Protein AF-A0A4Y8LNW8-F1 (afdb_monomer_lite)

Structure (mmCIF, N/CA/C/O backbone):
data_AF-A0A4Y8LNW8-F1
#
_entry.id   AF-A0A4Y8LNW8-F1
#
loop_
_atom_site.group_PDB
_atom_site.id
_atom_site.type_symbol
_atom_site.label_atom_id
_atom_site.label_alt_id
_atom_site.label_comp_id
_atom_site.label_asym_id
_atom_site.label_entity_id
_atom_site.label_seq_id
_atom_site.pdbx_PDB_ins_code
_atom_site.Cartn_x
_atom_site.Cartn_y
_atom_site.Cartn_z
_atom_site.occupancy
_atom_site.B_iso_or_equiv
_atom_site.auth_seq_id
_atom_site.auth_comp_id
_atom_site.auth_asym_id
_atom_site.auth_atom_id
_atom_site.pdbx_PDB_model_num
ATOM 1 N N . MET A 1 1 ? -4.390 -6.097 0.210 1.00 92.62 1 MET A N 1
ATOM 2 C CA . MET A 1 1 ? -5.510 -5.450 -0.511 1.00 92.62 1 MET A CA 1
ATOM 3 C C . MET A 1 1 ? -5.367 -5.687 -1.998 1.00 92.62 1 MET A C 1
ATOM 5 O O . MET A 1 1 ? -4.238 -5.819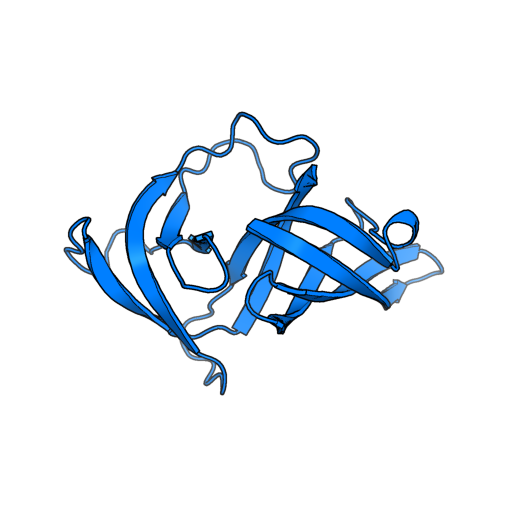 -2.448 1.00 92.62 1 MET A O 1
ATOM 9 N N . ARG A 1 2 ? -6.465 -5.710 -2.755 1.00 95.00 2 ARG A N 1
ATOM 10 C CA . ARG A 1 2 ? -6.406 -5.876 -4.209 1.00 95.00 2 ARG A CA 1
ATOM 11 C C . ARG A 1 2 ? -6.284 -4.522 -4.907 1.00 95.00 2 ARG A C 1
ATOM 13 O O . ARG A 1 2 ? -7.070 -3.613 -4.643 1.00 95.00 2 ARG A O 1
ATOM 20 N N . LEU A 1 3 ? -5.319 -4.402 -5.812 1.00 96.75 3 LEU A N 1
ATOM 21 C CA . LEU A 1 3 ? -5.030 -3.189 -6.573 1.00 96.75 3 LEU A CA 1
ATOM 22 C C . LEU A 1 3 ? -5.106 -3.461 -8.069 1.00 96.75 3 LEU A C 1
ATOM 24 O O . LEU A 1 3 ? -4.636 -4.493 -8.535 1.00 96.75 3 LEU A O 1
ATOM 28 N N . TYR A 1 4 ? -5.647 -2.511 -8.824 1.00 97.50 4 TYR A N 1
ATOM 29 C CA . TYR A 1 4 ? -5.493 -2.439 -10.272 1.00 97.50 4 TYR A CA 1
ATOM 30 C C . TYR A 1 4 ? -4.371 -1.459 -10.614 1.00 97.50 4 TYR A C 1
ATOM 32 O O . TYR A 1 4 ? -4.479 -0.275 -10.290 1.00 97.50 4 TYR A O 1
ATOM 40 N N . VAL A 1 5 ? -3.309 -1.927 -11.269 1.00 97.75 5 VAL A N 1
ATOM 41 C CA . VAL A 1 5 ? -2.174 -1.075 -11.649 1.00 97.75 5 VAL A CA 1
ATOM 42 C C . VAL A 1 5 ? -2.534 -0.294 -12.911 1.00 97.75 5 VAL A C 1
ATOM 44 O O . VAL A 1 5 ? -2.614 -0.854 -14.003 1.00 97.75 5 VAL A O 1
ATOM 47 N N . GLU A 1 6 ? -2.756 1.012 -12.773 1.00 97.94 6 GLU A N 1
ATOM 48 C CA . GLU A 1 6 ? -3.121 1.881 -13.896 1.00 97.94 6 GLU A CA 1
ATOM 49 C C . GLU A 1 6 ? -1.880 2.311 -14.686 1.00 97.94 6 GLU A C 1
ATOM 51 O O . GLU A 1 6 ? -1.892 2.305 -15.918 1.00 97.94 6 GLU A O 1
ATOM 56 N N . ARG A 1 7 ? -0.808 2.690 -13.982 1.00 97.56 7 ARG A N 1
ATOM 57 C CA . ARG A 1 7 ? 0.412 3.241 -14.585 1.00 97.56 7 ARG A CA 1
ATOM 58 C C . ARG A 1 7 ? 1.606 3.085 -13.649 1.00 97.56 7 ARG A C 1
ATOM 60 O O . ARG A 1 7 ? 1.452 3.186 -12.437 1.00 97.56 7 ARG A O 1
ATOM 67 N N . VAL A 1 8 ? 2.796 2.927 -14.220 1.00 96.44 8 VAL A N 1
ATOM 68 C CA . VAL A 1 8 ? 4.075 2.984 -13.500 1.00 96.44 8 VAL A CA 1
ATOM 69 C C . VAL A 1 8 ? 4.940 4.066 -14.141 1.00 96.44 8 VAL A C 1
ATOM 71 O O . VAL A 1 8 ? 5.055 4.118 -15.365 1.00 96.44 8 VAL A O 1
ATOM 74 N N . GLU A 1 9 ? 5.507 4.949 -13.325 1.00 95.56 9 GLU A N 1
ATOM 75 C CA . GLU A 1 9 ? 6.452 5.987 -13.741 1.00 95.56 9 GLU A CA 1
ATOM 76 C C . GLU A 1 9 ? 7.807 5.744 -13.084 1.00 95.56 9 GLU A C 1
ATOM 78 O O . GLU A 1 9 ? 7.876 5.329 -11.931 1.00 95.56 9 GLU A O 1
ATOM 83 N N . VAL A 1 10 ? 8.890 6.027 -13.804 1.00 93.31 10 VAL A N 1
ATOM 84 C CA . VAL A 1 10 ? 10.232 6.052 -13.212 1.00 93.31 10 VAL A CA 1
ATOM 85 C C . VAL A 1 10 ? 10.322 7.268 -12.293 1.00 93.31 10 VAL A C 1
ATOM 87 O O . VAL A 1 10 ? 10.043 8.381 -12.742 1.00 93.31 10 VAL A O 1
ATOM 90 N N . GLY A 1 11 ? 10.681 7.066 -11.025 1.00 88.88 11 GLY A N 1
ATOM 91 C CA . GLY A 1 11 ? 10.820 8.163 -10.071 1.00 88.88 11 GLY A CA 1
ATOM 92 C C . GLY A 1 11 ? 12.241 8.728 -10.048 1.00 88.88 11 GLY A C 1
ATOM 93 O O . GLY A 1 11 ? 12.418 9.906 -10.365 1.00 88.88 11 GLY A O 1
ATOM 94 N N . ALA A 1 12 ? 13.254 7.900 -9.775 1.00 89.88 12 ALA A N 1
ATOM 95 C CA . ALA A 1 12 ? 14.659 8.317 -9.748 1.00 89.88 12 ALA A CA 1
ATOM 96 C C . ALA A 1 12 ? 15.578 7.457 -10.631 1.00 89.88 12 ALA A C 1
ATOM 98 O O . ALA A 1 12 ? 15.547 6.224 -10.600 1.00 89.88 12 ALA A O 1
ATOM 99 N N . VAL A 1 13 ? 16.455 8.135 -11.384 1.00 88.81 13 VAL A N 1
ATOM 100 C CA . VAL A 1 13 ? 17.521 7.525 -12.191 1.00 88.81 13 VAL A CA 1
ATOM 101 C C . VAL A 1 13 ? 18.845 8.212 -11.889 1.00 88.81 13 VAL A C 1
ATOM 103 O O . VAL A 1 13 ? 18.938 9.436 -11.981 1.00 88.81 13 VAL A O 1
ATOM 106 N N . TYR A 1 14 ? 19.884 7.434 -11.599 1.00 86.38 14 TYR A N 1
ATOM 107 C CA . TYR A 1 14 ? 21.248 7.937 -11.456 1.00 86.38 14 TYR A CA 1
ATOM 108 C C . TYR A 1 14 ? 22.209 7.039 -12.234 1.00 86.38 14 TYR A C 1
ATOM 110 O O . TYR A 1 14 ? 22.138 5.818 -12.139 1.00 86.38 14 TYR A O 1
ATOM 118 N N . GLU A 1 15 ? 23.040 7.645 -13.086 1.00 91.06 15 GLU A N 1
ATOM 119 C CA . GLU A 1 15 ? 23.996 6.941 -13.965 1.00 91.06 15 GLU A CA 1
ATOM 120 C C . GLU A 1 15 ? 23.374 5.802 -14.806 1.00 91.06 15 GLU A C 1
ATOM 122 O O . GLU A 1 15 ? 24.014 4.804 -15.121 1.00 91.06 15 GLU A O 1
ATOM 127 N N . GLY A 1 16 ? 22.104 5.956 -15.199 1.00 86.38 16 GLY A N 1
ATOM 128 C CA . GLY A 1 16 ? 21.360 4.958 -15.979 1.00 86.38 16 GLY A CA 1
ATOM 129 C C . GLY A 1 16 ? 20.742 3.821 -15.155 1.00 86.38 16 GLY A C 1
ATOM 130 O O . GLY A 1 16 ? 20.079 2.959 -15.729 1.00 86.38 16 GLY A O 1
ATOM 131 N N . ILE A 1 17 ? 20.910 3.829 -13.831 1.00 86.44 17 ILE A N 1
ATOM 132 C CA . ILE A 1 17 ? 20.299 2.877 -12.897 1.00 86.44 17 ILE A CA 1
ATOM 133 C C . ILE A 1 17 ? 19.004 3.478 -12.349 1.00 86.44 17 ILE A C 1
ATOM 135 O O . ILE A 1 17 ? 18.996 4.622 -11.894 1.00 86.44 17 ILE A O 1
ATOM 139 N N . ILE A 1 18 ? 17.914 2.709 -12.389 1.00 87.62 18 ILE A N 1
ATOM 140 C CA . ILE A 1 18 ? 16.629 3.093 -11.793 1.00 87.62 18 ILE A CA 1
ATOM 141 C C . ILE A 1 18 ? 16.624 2.690 -10.314 1.00 87.62 18 ILE A C 1
ATOM 143 O O . ILE A 1 18 ? 16.883 1.530 -9.983 1.00 87.62 18 ILE A O 1
ATOM 147 N N . TYR A 1 19 ? 16.322 3.648 -9.439 1.00 86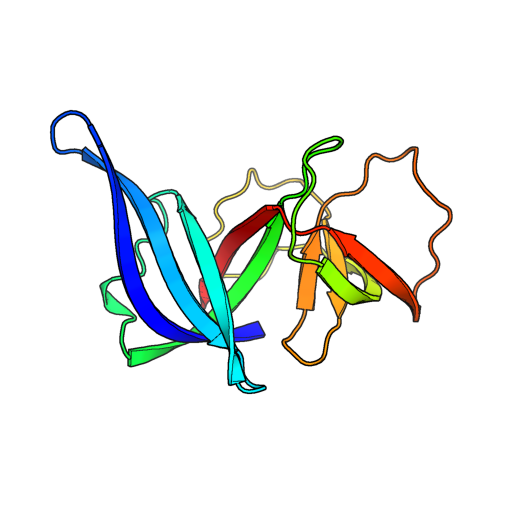.69 19 TYR A N 1
ATOM 148 C CA . TYR A 1 19 ? 16.291 3.456 -7.985 1.00 86.69 19 TYR A CA 1
ATOM 149 C C . TYR A 1 19 ? 14.877 3.287 -7.450 1.00 86.69 19 TYR A C 1
ATOM 151 O O . TYR A 1 19 ? 14.678 2.519 -6.520 1.00 86.69 19 TYR A O 1
ATOM 159 N N . ASP A 1 20 ? 13.892 3.934 -8.066 1.00 89.62 20 ASP A N 1
ATOM 160 C CA . ASP A 1 20 ? 12.508 3.820 -7.627 1.00 89.62 20 ASP A CA 1
ATOM 161 C C . ASP A 1 20 ? 11.502 4.084 -8.752 1.00 89.62 20 ASP A C 1
ATOM 163 O O . ASP A 1 20 ? 11.815 4.635 -9.819 1.00 89.62 20 ASP A O 1
ATOM 167 N N . PHE A 1 21 ? 10.274 3.655 -8.482 1.00 93.88 21 PHE A N 1
ATOM 168 C CA . PHE A 1 21 ? 9.108 3.835 -9.322 1.00 93.88 21 PHE A CA 1
ATOM 169 C C . PHE A 1 21 ? 7.951 4.447 -8.526 1.00 93.88 21 PHE A C 1
ATOM 171 O O . PHE A 1 21 ? 7.768 4.207 -7.331 1.00 93.88 21 PHE A O 1
ATOM 178 N N . TRP A 1 22 ? 7.108 5.195 -9.236 1.00 95.88 22 TRP A N 1
ATOM 179 C CA . TRP A 1 22 ? 5.800 5.628 -8.766 1.00 95.88 22 TRP A CA 1
ATOM 180 C C . TRP A 1 22 ? 4.709 4.815 -9.448 1.00 95.88 22 TRP A C 1
ATOM 182 O O . TRP A 1 22 ? 4.506 4.904 -10.662 1.00 95.88 22 TRP A O 1
ATOM 192 N N . VAL A 1 23 ? 3.970 4.052 -8.655 1.00 96.50 23 VAL A N 1
ATOM 193 C CA . VAL A 1 23 ? 2.875 3.206 -9.120 1.00 96.50 23 VAL A CA 1
ATOM 194 C C . VAL A 1 23 ? 1.553 3.912 -8.842 1.00 96.50 23 VAL A C 1
ATOM 196 O O . VAL A 1 23 ? 1.199 4.199 -7.702 1.00 96.50 23 VAL A O 1
ATOM 199 N N . TYR A 1 24 ? 0.808 4.199 -9.901 1.00 97.56 24 TYR A N 1
ATOM 200 C CA . TYR A 1 24 ? -0.547 4.730 -9.831 1.00 97.56 24 TYR A CA 1
ATOM 201 C C . TYR A 1 24 ? -1.504 3.550 -9.899 1.00 97.56 24 TYR A C 1
ATOM 203 O O . TYR A 1 24 ? -1.557 2.840 -10.909 1.00 97.56 24 TYR A O 1
ATOM 211 N N . ALA A 1 25 ? -2.234 3.329 -8.813 1.00 97.69 25 ALA A N 1
ATOM 212 C CA . ALA A 1 25 ? -3.129 2.197 -8.678 1.00 97.69 25 ALA A CA 1
ATOM 213 C C . ALA A 1 25 ? -4.530 2.643 -8.270 1.00 97.69 25 ALA A C 1
ATOM 215 O O . ALA A 1 25 ? -4.726 3.690 -7.649 1.00 97.69 25 ALA A O 1
ATOM 216 N N . ARG A 1 26 ? -5.506 1.801 -8.597 1.00 97.44 26 ARG A N 1
ATOM 217 C CA . ARG A 1 26 ? -6.884 1.932 -8.140 1.00 97.44 26 ARG A CA 1
ATOM 218 C C . ARG A 1 26 ? -7.217 0.779 -7.199 1.00 97.44 26 ARG A C 1
ATOM 220 O O . ARG A 1 26 ? -7.052 -0.382 -7.574 1.00 97.44 26 ARG A O 1
ATOM 227 N N . THR A 1 27 ? -7.668 1.101 -5.995 1.00 95.12 27 THR A N 1
ATOM 228 C CA . THR A 1 27 ? -8.162 0.139 -5.000 1.00 95.12 27 THR A CA 1
ATOM 229 C C . THR A 1 27 ? -9.513 -0.435 -5.431 1.00 95.12 27 THR A C 1
ATOM 231 O O . THR A 1 27 ? -10.141 0.040 -6.383 1.00 95.12 27 THR A O 1
ATOM 234 N N . GLU A 1 28 ? -9.972 -1.483 -4.749 1.00 90.06 28 GLU A N 1
ATOM 235 C CA . GLU A 1 28 ? -11.217 -2.182 -5.093 1.00 90.06 28 GLU A CA 1
ATOM 236 C C . GLU A 1 28 ? -12.467 -1.290 -4.987 1.00 90.06 28 GLU A C 1
ATOM 238 O O . GLU A 1 28 ? -13.361 -1.381 -5.827 1.00 90.06 28 GLU A O 1
ATOM 243 N N . ASP A 1 29 ? -12.489 -0.361 -4.029 1.00 91.81 29 ASP A N 1
ATOM 244 C CA . ASP A 1 29 ? -13.543 0.651 -3.865 1.00 91.81 29 ASP A CA 1
ATOM 245 C C . ASP A 1 29 ? -13.434 1.829 -4.857 1.00 91.81 29 ASP A C 1
ATOM 247 O O . ASP A 1 29 ? -14.255 2.745 -4.839 1.00 91.81 29 ASP A O 1
ATOM 251 N N . GLY A 1 30 ? -12.439 1.814 -5.749 1.00 92.94 30 GLY A N 1
ATOM 252 C CA . GLY A 1 30 ? -12.258 2.816 -6.795 1.00 92.94 30 GLY A CA 1
ATOM 253 C C . GLY A 1 30 ? -11.409 4.027 -6.400 1.00 92.94 30 GLY A C 1
ATOM 254 O O . GLY A 1 30 ? -11.183 4.885 -7.262 1.00 92.94 30 GLY A O 1
ATOM 255 N N . LYS A 1 31 ? -10.901 4.108 -5.158 1.00 92.88 31 LYS A N 1
ATOM 256 C CA . LYS A 1 31 ? -9.948 5.156 -4.755 1.00 92.88 31 LYS A CA 1
ATOM 257 C C . LYS A 1 31 ? -8.663 5.019 -5.580 1.00 92.88 31 LYS A C 1
ATOM 259 O O . LYS A 1 31 ? -8.147 3.927 -5.803 1.00 92.88 31 LYS A O 1
ATOM 264 N N . ARG A 1 32 ? -8.137 6.146 -6.062 1.00 94.88 32 ARG A N 1
ATOM 265 C CA . ARG A 1 32 ? -6.813 6.195 -6.693 1.00 94.88 32 ARG A CA 1
ATOM 266 C C . ARG A 1 32 ? -5.763 6.500 -5.640 1.00 94.88 32 ARG A C 1
ATOM 268 O O . ARG A 1 32 ? -5.942 7.435 -4.864 1.00 94.88 32 ARG A O 1
ATOM 275 N N . ILE A 1 33 ? -4.682 5.733 -5.646 1.00 94.31 33 ILE A N 1
ATOM 276 C CA . ILE A 1 33 ? -3.551 5.885 -4.732 1.00 94.31 33 ILE A CA 1
ATOM 277 C C . ILE A 1 33 ? -2.240 5.922 -5.519 1.00 94.31 33 ILE A C 1
ATOM 279 O O . ILE A 1 33 ? -2.111 5.297 -6.577 1.00 94.31 33 ILE A O 1
ATOM 283 N N . LYS A 1 34 ? -1.271 6.678 -5.000 1.00 95.19 34 LYS A N 1
ATOM 284 C CA . LYS A 1 34 ? 0.093 6.744 -5.529 1.00 95.19 34 LYS A CA 1
ATOM 285 C C . LYS A 1 34 ? 1.021 6.015 -4.562 1.00 95.19 34 LYS A C 1
ATOM 287 O O . LYS A 1 34 ? 1.096 6.383 -3.395 1.00 95.19 34 LYS A O 1
ATOM 292 N N . ILE A 1 35 ? 1.701 4.991 -5.058 1.00 94.88 35 ILE A N 1
ATOM 293 C CA . ILE A 1 35 ? 2.512 4.064 -4.270 1.00 94.88 35 ILE A CA 1
ATOM 294 C C . ILE A 1 35 ? 3.974 4.212 -4.683 1.00 94.88 35 ILE A C 1
ATOM 296 O O . ILE A 1 35 ? 4.283 4.314 -5.872 1.00 94.88 35 ILE A O 1
ATOM 300 N N . PHE A 1 36 ? 4.861 4.232 -3.700 1.00 92.44 36 PHE A N 1
ATOM 301 C CA . PHE A 1 36 ? 6.302 4.190 -3.874 1.00 92.44 36 PHE A CA 1
ATOM 302 C C . PHE A 1 36 ? 6.791 2.744 -3.946 1.00 92.44 36 PHE A C 1
ATOM 304 O O . PHE A 1 36 ? 6.471 1.930 -3.081 1.00 92.44 36 PHE A O 1
ATOM 311 N N . ASP A 1 37 ? 7.563 2.438 -4.981 1.00 86.81 37 ASP A N 1
ATOM 312 C CA . ASP A 1 37 ? 8.177 1.136 -5.237 1.00 86.81 37 ASP A CA 1
ATOM 313 C C . ASP A 1 37 ? 9.692 1.355 -5.361 1.00 86.81 37 ASP A C 1
ATOM 315 O O . ASP A 1 37 ? 10.186 1.755 -6.417 1.00 86.81 37 ASP A O 1
ATOM 319 N N . ASP A 1 38 ? 10.421 1.156 -4.258 1.00 80.12 38 ASP A N 1
ATOM 320 C CA . ASP A 1 38 ? 11.885 1.027 -4.286 1.00 80.12 38 ASP A CA 1
ATOM 321 C C . ASP A 1 38 ? 12.225 -0.133 -5.228 1.00 80.12 38 ASP A C 1
ATOM 323 O O . ASP A 1 38 ? 11.595 -1.180 -5.104 1.00 80.12 38 ASP A O 1
ATOM 327 N N . ASN A 1 39 ? 13.168 0.048 -6.164 1.00 77.44 39 ASN A N 1
ATOM 328 C CA . ASN A 1 39 ? 13.345 -0.702 -7.432 1.00 77.44 39 ASN A CA 1
ATOM 329 C C . ASN A 1 39 ? 13.246 -2.246 -7.416 1.00 77.44 39 ASN A C 1
ATOM 331 O O . ASN A 1 39 ? 13.238 -2.875 -8.478 1.00 77.44 39 ASN A O 1
ATOM 335 N N . LYS A 1 40 ? 13.193 -2.854 -6.236 1.00 77.50 40 LYS A N 1
ATOM 336 C CA . LYS A 1 40 ? 13.045 -4.271 -5.931 1.00 77.50 40 LYS A CA 1
ATOM 337 C C . LYS A 1 40 ? 11.842 -4.924 -6.612 1.00 77.50 40 LYS A C 1
ATOM 339 O O . LYS A 1 40 ? 11.982 -6.076 -7.023 1.00 77.50 40 LYS A O 1
ATOM 344 N N . PHE A 1 41 ? 10.684 -4.260 -6.723 1.00 85.69 41 PHE A N 1
ATOM 345 C CA . PHE A 1 41 ? 9.504 -4.901 -7.324 1.00 85.69 41 PHE A CA 1
ATOM 346 C C . PHE A 1 41 ? 9.372 -4.620 -8.811 1.00 85.69 41 PHE A C 1
ATOM 348 O O . PHE A 1 41 ? 9.159 -5.566 -9.571 1.00 85.69 41 PHE A O 1
ATOM 355 N N . ASN A 1 42 ? 9.509 -3.351 -9.212 1.00 87.62 42 ASN A N 1
ATOM 356 C CA . ASN A 1 42 ? 9.350 -2.894 -10.591 1.00 87.62 42 ASN A CA 1
ATOM 357 C C . ASN A 1 42 ? 8.065 -3.444 -11.233 1.00 87.62 42 ASN A C 1
ATOM 359 O O . ASN A 1 42 ? 8.079 -4.352 -12.072 1.00 87.62 42 ASN A O 1
ATOM 363 N N . LEU A 1 43 ? 6.929 -2.850 -10.873 1.00 91.38 43 LEU A N 1
ATOM 364 C CA . LEU A 1 43 ? 5.614 -3.300 -11.343 1.00 91.38 43 LEU A CA 1
ATOM 365 C C . LEU A 1 43 ? 5.291 -2.967 -12.817 1.00 91.38 43 LEU A C 1
ATOM 367 O O . LEU A 1 43 ? 4.133 -3.053 -13.232 1.00 91.38 43 LEU A O 1
ATOM 371 N N . THR A 1 44 ? 6.277 -2.609 -13.647 1.00 91.94 44 THR A N 1
ATOM 372 C CA . THR A 1 44 ? 6.057 -2.214 -15.053 1.00 91.94 44 THR A CA 1
ATOM 373 C C . THR A 1 44 ? 5.351 -3.304 -15.871 1.00 91.94 44 THR A C 1
ATOM 375 O O . THR A 1 44 ? 4.507 -3.007 -16.715 1.00 91.94 44 THR A O 1
ATOM 378 N N . ASN A 1 45 ? 5.630 -4.583 -15.601 1.00 92.75 45 ASN A N 1
ATOM 379 C CA . ASN A 1 45 ? 4.976 -5.712 -16.276 1.00 92.75 45 ASN A CA 1
ATOM 380 C C . ASN A 1 45 ? 3.575 -6.051 -15.725 1.00 92.75 45 ASN A C 1
ATOM 382 O O . ASN A 1 45 ? 2.941 -6.982 -16.220 1.00 92.75 45 ASN A O 1
ATOM 386 N N . LYS A 1 46 ? 3.096 -5.325 -14.708 1.00 94.31 46 LYS A N 1
ATOM 387 C CA . LYS A 1 46 ? 1.770 -5.499 -14.096 1.00 94.31 46 LYS A CA 1
ATOM 388 C C . LYS A 1 46 ? 0.767 -4.425 -14.516 1.00 94.31 46 LYS A C 1
ATOM 390 O O . LYS A 1 46 ? -0.369 -4.464 -14.054 1.00 94.31 46 LYS A O 1
ATOM 395 N N . ILE A 1 47 ? 1.141 -3.483 -15.387 1.00 96.62 47 ILE A N 1
ATOM 396 C CA . ILE A 1 47 ? 0.218 -2.456 -15.898 1.00 96.62 47 ILE A CA 1
ATOM 397 C C . ILE A 1 47 ? -1.031 -3.119 -16.500 1.00 96.62 47 ILE A C 1
ATOM 399 O O . ILE A 1 47 ? -0.947 -4.143 -17.179 1.00 96.62 47 ILE A O 1
ATOM 403 N N . ALA A 1 48 ? -2.195 -2.526 -16.229 1.00 96.75 48 ALA A N 1
ATOM 404 C CA . ALA A 1 48 ? -3.516 -3.029 -16.598 1.00 96.75 48 ALA A CA 1
ATOM 405 C C . ALA A 1 48 ? -3.863 -4.414 -16.018 1.00 96.75 48 ALA A C 1
ATOM 407 O O . ALA A 1 48 ? -4.712 -5.125 -16.556 1.00 96.75 48 ALA A O 1
ATOM 408 N N . SER A 1 49 ? -3.228 -4.792 -14.907 1.00 96.25 49 SER A N 1
ATOM 409 C CA . SER A 1 49 ? -3.495 -6.043 -14.197 1.00 96.25 49 SER A CA 1
ATOM 410 C C . SER A 1 49 ? -3.894 -5.788 -12.748 1.00 96.25 49 SER A C 1
ATOM 412 O O . SER A 1 49 ? -3.587 -4.745 -12.166 1.00 96.25 49 SER A O 1
ATOM 414 N N . TYR A 1 50 ? -4.587 -6.770 -12.172 1.00 95.62 50 TYR A N 1
ATOM 415 C CA . TYR A 1 50 ? -4.827 -6.815 -10.737 1.00 95.62 50 TYR A CA 1
ATOM 416 C C . TYR A 1 50 ? -3.704 -7.572 -10.035 1.00 95.62 50 TYR A C 1
ATOM 418 O O . TYR A 1 50 ? -3.235 -8.584 -10.555 1.00 95.62 50 TYR A O 1
ATOM 426 N N . LEU A 1 51 ? -3.338 -7.105 -8.848 1.00 94.12 51 LEU A N 1
ATOM 427 C CA . LEU A 1 51 ? -2.447 -7.792 -7.919 1.00 94.12 51 LEU A CA 1
ATOM 428 C C . LEU A 1 51 ? -2.983 -7.648 -6.499 1.00 94.12 51 LEU A C 1
ATOM 430 O O . 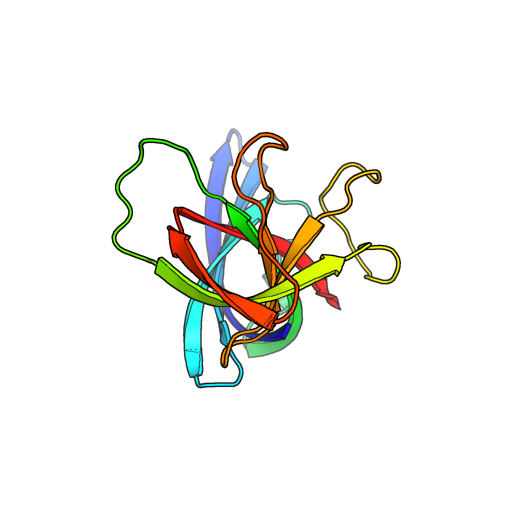LEU A 1 51 ? -3.724 -6.702 -6.204 1.00 94.12 51 LEU A O 1
ATOM 434 N N . ASP A 1 52 ? -2.600 -8.569 -5.629 1.00 92.38 52 ASP A N 1
ATOM 435 C CA . ASP A 1 52 ? -2.753 -8.349 -4.199 1.00 92.38 52 ASP A CA 1
ATOM 436 C C . ASP A 1 52 ? -1.484 -7.661 -3.711 1.00 92.38 52 ASP A C 1
ATOM 438 O O . ASP A 1 52 ? -0.389 -8.128 -3.991 1.00 92.38 52 ASP A O 1
ATOM 442 N N . ALA A 1 53 ? -1.615 -6.542 -3.005 1.00 91.62 53 ALA A N 1
ATOM 443 C CA . ALA A 1 53 ? -0.506 -5.791 -2.428 1.00 91.62 53 ALA A CA 1
ATOM 444 C C . ALA A 1 53 ? -0.662 -5.615 -0.925 1.00 91.62 53 ALA A C 1
ATOM 446 O O . ALA A 1 53 ? -1.774 -5.520 -0.386 1.00 91.62 53 ALA A O 1
ATOM 447 N N . LEU A 1 54 ? 0.481 -5.478 -0.274 1.00 90.38 54 LEU A N 1
ATOM 448 C CA . LEU A 1 54 ? 0.606 -4.996 1.082 1.00 90.38 54 LEU A CA 1
ATOM 449 C C . LEU A 1 54 ? 1.289 -3.633 1.039 1.00 90.38 54 LEU A C 1
ATOM 451 O O . LEU A 1 54 ? 2.373 -3.497 0.472 1.00 90.38 54 LEU A O 1
ATOM 455 N N . LEU A 1 55 ? 0.621 -2.631 1.602 1.00 92.81 55 LEU A N 1
ATOM 456 C CA . LEU A 1 55 ? 1.083 -1.249 1.592 1.00 92.81 55 LEU A CA 1
ATOM 457 C C . LEU A 1 55 ? 1.365 -0.794 3.016 1.00 92.81 55 LEU A C 1
ATOM 459 O O . LEU A 1 55 ? 0.556 -1.052 3.909 1.00 92.81 55 LEU A O 1
ATOM 463 N N . PHE A 1 56 ? 2.479 -0.099 3.194 1.00 91.25 56 PHE A N 1
ATOM 464 C CA . PHE A 1 56 ? 2.838 0.588 4.423 1.00 91.25 56 PHE A CA 1
ATOM 465 C C . PHE A 1 56 ? 2.522 2.074 4.286 1.00 91.25 56 PHE A C 1
ATOM 467 O O . PHE A 1 56 ? 2.830 2.687 3.266 1.00 91.25 56 PHE A O 1
ATOM 474 N N . ILE A 1 57 ? 1.881 2.648 5.294 1.00 91.12 57 ILE A N 1
ATOM 475 C CA . ILE A 1 57 ? 1.703 4.086 5.431 1.00 91.12 57 ILE A CA 1
ATOM 476 C C . ILE A 1 57 ? 2.986 4.607 6.052 1.00 91.12 57 ILE A C 1
ATOM 478 O O . ILE A 1 57 ? 3.258 4.357 7.222 1.00 91.12 57 ILE A O 1
ATOM 482 N N . PHE A 1 58 ? 3.770 5.309 5.245 1.00 85.19 58 PHE A N 1
ATOM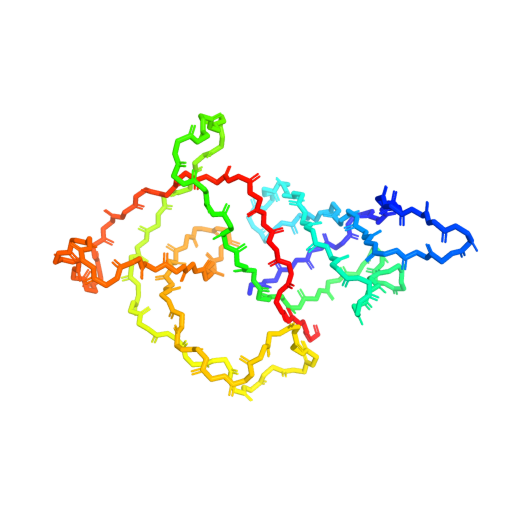 483 C CA . PHE A 1 58 ? 4.878 6.091 5.746 1.00 85.19 58 PHE A CA 1
ATOM 484 C C . PHE A 1 58 ? 4.320 7.411 6.263 1.00 85.19 58 PHE A C 1
ATOM 486 O O . PHE A 1 58 ? 3.768 8.212 5.494 1.00 85.19 58 PHE A O 1
ATOM 493 N N . ASP A 1 59 ? 4.446 7.613 7.566 1.00 78.00 59 ASP A N 1
ATOM 494 C CA . ASP A 1 59 ? 4.251 8.888 8.222 1.00 78.00 59 ASP A CA 1
ATOM 495 C C . ASP A 1 59 ? 5.610 9.447 8.660 1.00 78.00 59 ASP A C 1
ATOM 497 O O . ASP A 1 59 ? 6.598 8.741 8.862 1.00 78.00 59 ASP A O 1
ATOM 501 N N . THR A 1 60 ? 5.695 10.768 8.734 1.00 66.88 60 THR A N 1
ATOM 502 C CA . THR A 1 60 ? 6.847 11.438 9.332 1.00 66.88 60 THR A CA 1
ATOM 503 C C . THR A 1 60 ? 6.312 12.459 10.309 1.00 66.88 60 THR A C 1
ATOM 505 O O . THR A 1 60 ? 5.614 13.388 9.872 1.00 66.88 60 THR A O 1
ATOM 508 N N . PRO A 1 61 ? 6.649 12.343 11.602 1.00 60.00 61 PRO A N 1
ATOM 509 C CA . PRO A 1 61 ? 6.287 13.354 12.575 1.00 60.00 61 PRO A CA 1
ATOM 510 C C . PRO A 1 61 ? 6.753 14.727 12.077 1.00 60.00 61 PRO A C 1
ATOM 512 O O . PRO A 1 61 ? 7.915 14.898 11.701 1.00 60.00 61 PRO A O 1
ATOM 515 N N . ASN A 1 62 ? 5.856 15.717 12.105 1.00 58.47 62 ASN A N 1
ATOM 516 C CA . ASN A 1 62 ? 6.100 17.123 11.739 1.00 58.47 62 ASN A CA 1
ATOM 517 C C . ASN A 1 62 ? 6.074 17.493 10.243 1.00 58.47 62 ASN A C 1
ATOM 519 O O . ASN A 1 62 ? 6.393 18.639 9.912 1.00 58.47 62 ASN A O 1
ATOM 523 N N . ILE A 1 63 ? 5.653 16.602 9.340 1.00 64.44 63 ILE A N 1
ATOM 524 C CA . ILE A 1 63 ? 5.286 17.003 7.971 1.00 64.44 63 ILE A CA 1
ATOM 525 C C . ILE A 1 63 ? 3.765 17.106 7.888 1.00 64.44 63 ILE A C 1
ATOM 527 O O . ILE A 1 63 ? 3.061 16.119 8.057 1.00 64.44 63 ILE A O 1
ATOM 531 N N . HIS A 1 64 ? 3.252 18.310 7.622 1.00 60.38 64 HIS A N 1
ATOM 532 C CA . HIS A 1 64 ? 1.834 18.492 7.325 1.00 60.38 64 HIS A CA 1
ATOM 533 C C . HIS A 1 64 ? 1.526 17.873 5.963 1.00 60.38 64 HIS A C 1
ATOM 535 O O . HIS A 1 64 ? 1.978 18.378 4.933 1.00 60.38 64 HIS A O 1
ATOM 541 N N . THR A 1 65 ? 0.766 16.786 5.964 1.00 71.19 65 THR A N 1
ATOM 542 C CA . THR A 1 65 ? 0.262 16.153 4.748 1.00 71.19 65 THR A CA 1
ATOM 543 C C . THR A 1 65 ? -1.202 16.537 4.547 1.00 71.19 65 THR A C 1
ATOM 545 O O . THR A 1 65 ? -1.936 16.796 5.500 1.00 71.19 65 THR A O 1
ATOM 548 N N . GLU A 1 66 ? -1.638 16.634 3.291 1.00 73.81 66 GLU A N 1
ATOM 549 C CA . GLU A 1 66 ? -3.053 16.881 2.963 1.00 73.81 66 GLU A CA 1
ATOM 550 C C . GLU A 1 66 ? -3.872 15.581 2.915 1.00 73.81 66 GLU A C 1
ATOM 552 O O . GLU A 1 66 ? -5.100 15.620 2.831 1.00 73.81 66 GLU A O 1
ATOM 557 N N . GLU A 1 67 ? -3.206 14.423 2.955 1.00 86.56 67 GLU A N 1
ATOM 558 C CA . GLU A 1 67 ? -3.853 13.118 2.925 1.00 86.56 67 GLU A CA 1
ATOM 559 C C . GLU A 1 67 ? -3.867 12.499 4.321 1.00 86.56 67 GLU A C 1
ATOM 561 O O . GLU A 1 67 ? -2.842 12.401 4.992 1.00 86.56 67 GLU A O 1
ATOM 566 N N . SER A 1 68 ? -5.047 12.041 4.727 1.00 89.81 68 SER A N 1
ATOM 567 C CA . SER A 1 68 ? -5.240 11.206 5.904 1.00 89.81 68 SER A CA 1
ATOM 568 C C . SER A 1 68 ? -6.082 9.994 5.537 1.00 89.81 68 SER A C 1
ATOM 570 O O . SER A 1 68 ? -6.818 9.979 4.540 1.00 89.81 68 SER A O 1
ATOM 572 N N . ILE A 1 69 ? -5.965 8.953 6.349 1.00 91.25 69 ILE A N 1
ATOM 573 C CA . ILE A 1 69 ? -6.728 7.728 6.201 1.00 91.25 69 ILE A CA 1
ATOM 574 C C . ILE A 1 69 ? -7.313 7.317 7.545 1.00 91.25 69 ILE A C 1
ATOM 576 O O . ILE A 1 69 ? -6.621 7.246 8.557 1.00 91.25 69 ILE A O 1
ATOM 580 N N . THR A 1 70 ? -8.616 7.052 7.551 1.00 93.94 70 THR A N 1
ATOM 581 C CA . THR A 1 70 ? -9.343 6.596 8.735 1.00 93.94 70 THR A CA 1
ATOM 582 C C . THR A 1 70 ? -9.687 5.126 8.581 1.00 93.94 70 THR A C 1
ATOM 584 O O . THR A 1 70 ? -10.225 4.706 7.552 1.00 93.94 70 THR A O 1
ATOM 587 N N . GLY A 1 71 ? -9.398 4.344 9.615 1.00 95.12 71 GLY A N 1
ATOM 588 C CA . GLY A 1 71 ? -9.652 2.912 9.627 1.00 95.12 71 GLY A CA 1
ATOM 589 C C . GLY A 1 71 ? -9.837 2.362 11.029 1.00 95.12 71 GLY A C 1
ATOM 590 O O . GLY A 1 71 ? -9.626 3.044 12.029 1.00 95.12 71 GLY A O 1
ATOM 591 N N . VAL A 1 72 ? -10.240 1.099 11.088 1.00 97.25 72 VAL A N 1
ATOM 592 C CA . VAL A 1 72 ? -10.351 0.341 12.333 1.00 97.25 72 VAL A CA 1
ATOM 593 C C . VAL A 1 72 ? -9.016 -0.334 12.602 1.00 97.25 72 VAL A C 1
ATOM 595 O O . VAL A 1 72 ? -8.533 -1.086 11.756 1.00 97.25 72 VAL A O 1
ATOM 598 N N . TYR A 1 73 ? -8.424 -0.089 13.766 1.00 95.12 73 TYR A N 1
ATOM 599 C CA . TYR A 1 73 ? -7.196 -0.751 14.182 1.00 95.12 73 TYR A CA 1
ATOM 600 C C . TYR A 1 73 ? -7.437 -2.250 14.392 1.00 95.12 73 TYR A C 1
ATOM 602 O O . TYR A 1 73 ? -8.325 -2.647 15.151 1.00 95.12 73 TYR A O 1
ATOM 610 N N . VAL A 1 74 ? -6.652 -3.091 13.713 1.00 94.06 74 VAL A N 1
ATOM 611 C CA . VAL A 1 74 ? -6.815 -4.557 13.743 1.00 94.06 74 VAL A CA 1
ATOM 612 C C . VAL A 1 74 ? -5.717 -5.285 14.521 1.00 94.06 74 VAL A C 1
ATOM 614 O O . VAL A 1 74 ? -5.767 -6.508 14.629 1.00 94.06 74 VAL A O 1
ATOM 617 N N . GLY A 1 75 ? -4.765 -4.555 15.109 1.00 91.00 75 GLY A N 1
ATOM 618 C CA . GLY A 1 75 ? -3.656 -5.130 15.870 1.00 91.00 75 GLY A CA 1
ATOM 619 C C . GLY A 1 75 ? -2.364 -5.269 15.065 1.00 91.00 75 GLY A C 1
ATOM 620 O O . GLY A 1 75 ? -2.205 -4.679 13.996 1.00 91.00 75 GLY A O 1
ATOM 621 N N . GLU A 1 76 ? -1.437 -6.056 15.611 1.00 88.88 76 GLU A N 1
ATOM 622 C CA . GLU A 1 76 ? -0.173 -6.402 14.961 1.00 88.88 76 GLU A CA 1
ATOM 623 C C . GLU A 1 76 ? -0.378 -7.498 13.902 1.00 88.88 76 GLU A C 1
ATOM 625 O O . GLU A 1 76 ? -0.993 -8.534 14.169 1.00 88.88 76 GLU A O 1
ATOM 630 N N . ILE A 1 77 ? 0.200 -7.311 12.718 1.00 82.81 77 ILE A N 1
ATOM 631 C CA . ILE A 1 77 ? 0.242 -8.287 11.631 1.00 82.81 77 ILE A CA 1
ATOM 632 C C . ILE A 1 77 ? 1.691 -8.706 11.392 1.00 82.81 77 ILE A C 1
ATOM 634 O O . ILE A 1 77 ? 2.606 -7.887 11.288 1.00 82.81 77 ILE A O 1
ATOM 638 N N . CYS A 1 78 ? 1.894 -10.018 11.274 1.00 76.50 78 CYS A N 1
ATOM 639 C CA . CYS A 1 78 ? 3.172 -10.587 10.882 1.00 76.50 78 CYS A CA 1
ATOM 640 C C . CYS A 1 78 ? 3.180 -10.857 9.374 1.00 76.50 78 CYS A C 1
ATOM 642 O O . CYS A 1 78 ? 2.369 -11.630 8.866 1.00 76.50 78 CYS A O 1
ATOM 644 N N . VAL A 1 79 ? 4.113 -10.235 8.656 1.00 74.38 79 VAL A N 1
ATOM 645 C CA . VAL A 1 79 ? 4.226 -10.347 7.197 1.00 74.38 79 VAL A CA 1
ATOM 646 C C . VAL A 1 79 ? 5.138 -11.528 6.851 1.00 74.38 79 VAL A C 1
ATOM 648 O O . VAL A 1 79 ? 6.315 -11.344 6.561 1.00 74.38 79 VAL A O 1
ATOM 651 N N . ARG A 1 80 ? 4.632 -12.764 6.967 1.00 64.56 80 ARG A N 1
ATOM 652 C CA . ARG A 1 80 ? 5.427 -13.987 6.694 1.00 64.56 80 ARG A CA 1
ATOM 653 C C . ARG A 1 80 ? 5.058 -14.728 5.409 1.00 64.56 80 ARG A C 1
ATOM 655 O O . ARG A 1 80 ? 5.914 -15.416 4.869 1.00 64.56 80 ARG A O 1
ATOM 662 N N . ASP A 1 81 ? 3.840 -14.546 4.899 1.00 65.94 81 ASP A N 1
ATOM 663 C CA . ASP A 1 81 ? 3.283 -15.403 3.836 1.00 65.94 81 ASP A CA 1
ATOM 664 C C . ASP A 1 81 ? 3.147 -14.716 2.462 1.00 65.94 81 ASP A C 1
ATOM 666 O O . ASP A 1 81 ? 2.428 -15.201 1.591 1.00 65.94 81 ASP A O 1
ATOM 670 N N . TRP A 1 82 ? 3.805 -13.575 2.248 1.00 68.81 82 TRP A N 1
ATOM 671 C CA . TRP A 1 82 ? 3.730 -12.841 0.980 1.00 68.81 82 TRP A CA 1
ATOM 672 C C . TRP A 1 82 ? 4.913 -13.168 0.065 1.00 68.81 82 TRP A C 1
ATOM 674 O O . TRP A 1 82 ? 6.056 -13.229 0.524 1.00 68.81 82 TRP A O 1
ATOM 684 N N . ALA A 1 83 ? 4.658 -13.351 -1.235 1.00 58.38 83 ALA A N 1
ATOM 685 C CA . ALA A 1 83 ? 5.732 -13.380 -2.218 1.00 58.38 83 ALA A CA 1
ATOM 686 C C . ALA A 1 83 ? 6.321 -11.966 -2.352 1.00 58.38 83 ALA A C 1
ATOM 688 O O . ALA A 1 83 ? 5.590 -10.985 -2.293 1.00 58.38 83 ALA A O 1
ATOM 689 N N . HIS A 1 84 ? 7.645 -11.869 -2.514 1.00 63.62 84 HIS A N 1
ATOM 690 C CA . HIS A 1 84 ? 8.383 -10.612 -2.703 1.00 63.62 84 HIS A CA 1
ATOM 691 C C . HIS A 1 84 ? 8.172 -9.587 -1.565 1.00 63.62 84 HIS A C 1
ATOM 693 O O . HIS A 1 84 ? 7.199 -8.849 -1.568 1.00 63.62 84 HIS A O 1
ATOM 699 N N . ILE A 1 85 ? 9.110 -9.480 -0.616 1.00 67.25 85 ILE A N 1
ATOM 700 C CA . ILE A 1 85 ? 9.022 -8.553 0.532 1.00 67.25 85 ILE A CA 1
ATOM 701 C C . ILE A 1 85 ? 10.220 -7.589 0.512 1.00 67.25 85 ILE A C 1
ATOM 703 O O . ILE A 1 85 ? 11.354 -8.035 0.332 1.00 67.25 85 ILE A O 1
ATOM 707 N N . SER A 1 86 ? 9.992 -6.280 0.687 1.00 67.19 86 SER A N 1
ATOM 708 C CA . SER A 1 86 ? 11.047 -5.244 0.623 1.00 67.19 86 SER A CA 1
ATOM 709 C C . SER A 1 86 ? 11.684 -4.876 1.968 1.00 67.19 86 SER A C 1
ATOM 711 O O . SER A 1 86 ? 12.603 -4.053 1.975 1.00 67.19 86 SER A O 1
ATOM 713 N N . ILE A 1 87 ? 11.275 -5.500 3.076 1.00 58.50 87 ILE A N 1
ATOM 714 C CA . ILE A 1 87 ? 11.670 -5.105 4.436 1.00 58.50 87 ILE A CA 1
ATOM 715 C C . ILE A 1 87 ? 12.553 -6.167 5.105 1.00 58.50 87 ILE A C 1
ATOM 717 O O . ILE A 1 87 ? 12.326 -7.366 4.931 1.00 58.50 87 ILE A O 1
ATOM 721 N N . ASP A 1 88 ? 13.545 -5.722 5.885 1.00 55.62 88 ASP A N 1
ATOM 722 C CA . ASP A 1 88 ? 14.322 -6.578 6.782 1.00 55.62 88 ASP A CA 1
ATOM 723 C C . ASP A 1 88 ? 13.378 -7.377 7.694 1.00 55.62 88 ASP A C 1
ATOM 725 O O . ASP A 1 88 ? 12.520 -6.848 8.404 1.00 55.62 88 ASP A O 1
ATOM 729 N N . ILE A 1 89 ? 13.512 -8.696 7.602 1.00 46.16 89 ILE A N 1
ATOM 730 C CA . ILE A 1 89 ? 12.545 -9.703 8.040 1.00 46.16 89 ILE A CA 1
ATOM 731 C C . ILE A 1 89 ? 12.573 -9.832 9.572 1.00 46.16 89 ILE A C 1
ATOM 733 O O . ILE A 1 89 ? 13.046 -10.846 10.072 1.00 46.16 89 ILE A O 1
ATOM 737 N N . GLN A 1 90 ? 12.104 -8.834 10.335 1.00 52.47 90 GLN A N 1
ATOM 738 C CA . GLN A 1 90 ? 11.829 -8.980 11.782 1.00 52.47 90 GLN A CA 1
ATOM 739 C C . GLN A 1 90 ? 10.643 -8.164 12.331 1.00 52.47 90 GLN A C 1
ATOM 741 O O . GLN A 1 90 ? 10.198 -8.462 13.440 1.00 52.47 90 GLN A O 1
ATOM 746 N N . ASN A 1 91 ? 10.066 -7.214 11.591 1.00 62.56 91 ASN A N 1
ATOM 747 C CA . ASN A 1 91 ? 9.115 -6.282 12.200 1.00 62.56 91 ASN A CA 1
ATOM 748 C C . ASN A 1 91 ? 7.667 -6.794 12.160 1.00 62.56 91 ASN A C 1
ATOM 750 O O . ASN A 1 91 ? 7.124 -7.185 11.123 1.00 62.56 91 ASN A O 1
ATOM 754 N N . LYS A 1 92 ? 7.045 -6.818 13.339 1.00 74.31 92 LYS A N 1
ATOM 755 C CA . LYS A 1 92 ? 5.591 -6.809 13.478 1.00 74.31 92 LYS A CA 1
ATOM 756 C C . LYS A 1 92 ? 5.129 -5.411 13.089 1.00 74.31 92 LYS A C 1
ATOM 758 O O . LYS A 1 92 ? 5.703 -4.444 13.572 1.00 74.31 92 LYS A O 1
ATOM 763 N N . TYR A 1 93 ? 4.118 -5.320 12.238 1.00 85.31 93 TYR A N 1
ATOM 764 C CA . TYR A 1 93 ? 3.533 -4.037 11.862 1.00 85.31 93 TYR A CA 1
ATOM 765 C C . TYR A 1 93 ? 2.166 -3.888 12.482 1.00 85.31 93 TYR A C 1
ATOM 767 O O . TYR A 1 93 ? 1.431 -4.866 12.599 1.00 85.31 93 TYR A O 1
ATOM 775 N N . HIS A 1 94 ? 1.795 -2.664 12.807 1.00 89.44 94 HIS A N 1
ATOM 776 C CA . HIS A 1 94 ? 0.420 -2.341 13.126 1.00 89.44 94 HIS A CA 1
ATOM 777 C C . HIS A 1 94 ? -0.388 -2.234 11.836 1.00 89.44 94 HIS A C 1
ATOM 779 O O . HIS A 1 94 ? 0.153 -1.957 10.764 1.00 89.44 94 HIS A O 1
ATOM 785 N N . ALA A 1 95 ? -1.690 -2.496 11.916 1.00 92.56 95 ALA A N 1
ATOM 786 C CA . ALA A 1 95 ? -2.548 -2.412 10.748 1.00 92.56 95 ALA A CA 1
ATOM 787 C C . ALA A 1 95 ? -3.896 -1.760 11.038 1.00 92.56 95 ALA A C 1
ATOM 789 O O . ALA A 1 95 ? -4.495 -1.945 12.102 1.00 92.56 95 ALA A O 1
ATOM 790 N N . ILE A 1 96 ? -4.387 -1.022 10.045 1.00 94.50 96 ILE A N 1
ATOM 791 C CA . ILE A 1 96 ? -5.759 -0.522 9.995 1.00 94.50 96 ILE A CA 1
ATOM 792 C C . ILE A 1 96 ? -6.508 -1.162 8.834 1.00 94.50 96 ILE A C 1
ATOM 794 O O . ILE A 1 96 ? -5.973 -1.331 7.739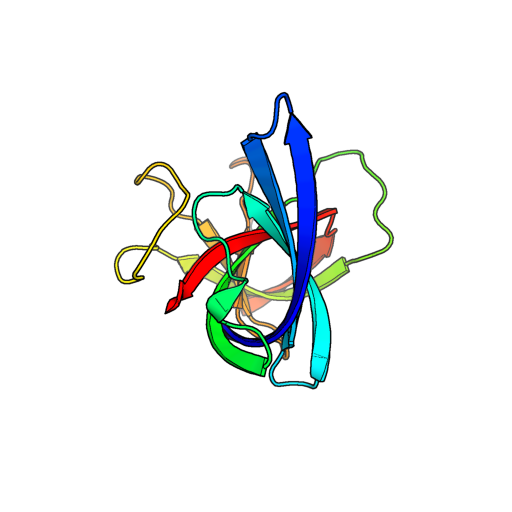 1.00 94.50 96 ILE A O 1
ATOM 798 N N . SER A 1 97 ? -7.774 -1.489 9.064 1.00 95.69 97 SER A N 1
ATOM 799 C CA . SER A 1 97 ? -8.706 -1.898 8.019 1.00 95.69 97 SER A CA 1
ATOM 800 C C . SER A 1 97 ? -9.581 -0.721 7.609 1.00 95.69 97 SER A C 1
ATOM 802 O O . SER A 1 97 ? -10.185 -0.055 8.450 1.00 95.69 97 SER A O 1
ATOM 804 N N . THR A 1 98 ? -9.680 -0.492 6.305 1.00 95.12 98 THR A N 1
ATOM 805 C CA . THR A 1 98 ? -10.483 0.573 5.690 1.00 95.12 98 THR A CA 1
ATOM 806 C C . THR A 1 98 ? -11.369 -0.014 4.591 1.00 95.12 98 THR A C 1
ATOM 808 O O . THR A 1 98 ? -11.229 -1.187 4.240 1.00 95.12 98 THR A O 1
ATOM 811 N N . ASN A 1 99 ? -12.234 0.805 3.987 1.00 93.00 99 ASN A N 1
ATOM 812 C CA . ASN A 1 99 ? -13.005 0.397 2.805 1.00 93.00 99 ASN A CA 1
ATOM 813 C C . ASN A 1 99 ? -12.117 0.118 1.581 1.00 93.00 99 ASN A C 1
ATOM 815 O O . ASN A 1 99 ? -12.473 -0.702 0.741 1.00 93.00 99 ASN A O 1
ATOM 819 N N . SER A 1 100 ? -10.949 0.762 1.501 1.00 92.12 100 SER A N 1
ATOM 820 C CA . SER A 1 100 ? -9.992 0.580 0.405 1.00 92.12 100 SER A CA 1
ATOM 821 C C . SER A 1 100 ? -9.043 -0.607 0.634 1.00 92.12 100 SER A C 1
ATOM 823 O O . SER A 1 100 ? -8.265 -0.961 -0.252 1.00 92.12 100 SER A O 1
ATOM 825 N N . GLY A 1 101 ? -9.103 -1.231 1.815 1.00 93.00 101 GLY A N 1
ATOM 826 C CA . GLY A 1 101 ? -8.295 -2.381 2.205 1.00 93.00 101 GLY A CA 1
ATOM 827 C C . GLY A 1 101 ? -7.532 -2.182 3.514 1.00 93.00 101 GLY A C 1
ATOM 828 O O . GLY A 1 101 ? -7.738 -1.212 4.248 1.00 93.00 101 GLY A O 1
ATOM 829 N N . THR A 1 102 ? -6.651 -3.136 3.811 1.00 93.25 102 THR A N 1
ATOM 830 C CA . THR A 1 102 ? -5.787 -3.121 4.997 1.00 93.25 102 THR A CA 1
ATOM 831 C C . THR A 1 102 ? -4.447 -2.472 4.687 1.00 93.25 102 THR A C 1
ATOM 833 O O . THR A 1 102 ? -3.767 -2.892 3.748 1.00 93.25 102 THR A O 1
ATOM 836 N N . PHE A 1 103 ? -4.064 -1.494 5.501 1.00 93.19 103 PHE A N 1
ATOM 837 C CA . PHE A 1 103 ? -2.780 -0.806 5.423 1.00 93.19 103 PHE A CA 1
ATOM 838 C C . PHE A 1 103 ? -1.952 -1.120 6.662 1.00 93.19 103 PHE A C 1
ATOM 840 O O . PHE A 1 103 ? -2.493 -1.177 7.768 1.00 93.19 103 PHE A O 1
ATOM 847 N N . LEU A 1 104 ? -0.655 -1.324 6.457 1.00 92.19 104 LEU A N 1
ATOM 848 C CA . LEU A 1 104 ? 0.329 -1.415 7.524 1.00 92.19 104 LEU A CA 1
ATOM 849 C C . LEU A 1 104 ? 0.819 -0.027 7.900 1.00 92.19 104 LEU A C 1
ATOM 851 O O . LEU A 1 104 ? 0.787 0.879 7.074 1.00 92.19 104 LEU A O 1
ATOM 855 N N . PHE A 1 105 ? 1.317 0.112 9.113 1.00 89.25 105 PHE A N 1
ATOM 856 C CA . PHE A 1 105 ? 2.015 1.296 9.583 1.00 89.25 105 PHE A CA 1
ATOM 857 C C . PHE A 1 105 ? 2.835 0.918 10.827 1.00 89.25 105 PHE A C 1
ATOM 859 O O . PHE A 1 105 ? 2.711 -0.202 11.341 1.00 89.25 105 PHE A O 1
ATOM 866 N N . ASP A 1 106 ? 3.705 1.815 11.274 1.00 84.81 106 ASP A N 1
ATOM 867 C CA . ASP A 1 106 ? 4.498 1.633 12.489 1.00 84.81 106 ASP A CA 1
ATOM 868 C C . ASP A 1 106 ? 4.017 2.604 13.573 1.00 84.81 106 ASP A C 1
ATOM 870 O O . ASP A 1 106 ? 3.537 3.694 13.266 1.00 84.81 106 ASP A O 1
ATOM 874 N N . PHE A 1 107 ? 4.111 2.193 14.833 1.00 74.94 107 PHE A N 1
ATOM 875 C CA . PHE A 1 107 ? 3.909 3.076 15.977 1.00 74.94 107 PHE A CA 1
ATOM 876 C C . PHE A 1 107 ? 5.233 3.159 16.722 1.00 74.94 107 PHE A C 1
ATOM 878 O O . PHE A 1 107 ? 5.825 2.134 17.054 1.00 74.94 107 PHE A O 1
ATOM 885 N N . GLU A 1 108 ? 5.666 4.363 17.089 1.00 68.75 108 GLU A N 1
ATOM 886 C CA . GLU A 1 108 ? 6.645 4.446 18.167 1.00 68.75 10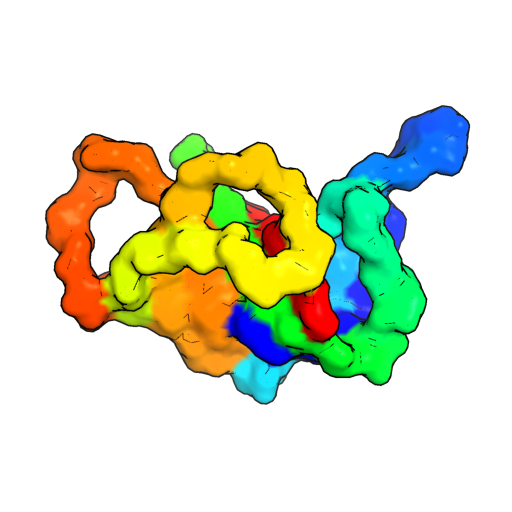8 GLU A CA 1
ATOM 887 C C . GLU A 1 108 ? 5.991 3.906 19.453 1.00 68.75 108 GLU A C 1
ATOM 889 O O . GLU A 1 108 ? 4.912 4.357 19.842 1.00 68.75 108 GLU A O 1
ATOM 894 N N . GLU A 1 109 ? 6.642 2.941 20.122 1.00 53.94 109 GLU A N 1
ATOM 895 C CA . GLU A 1 109 ? 6.118 2.175 21.278 1.00 53.94 109 GLU A CA 1
ATOM 896 C C . GLU A 1 109 ? 5.564 3.035 22.439 1.00 53.94 109 GLU A C 1
ATOM 898 O O . GLU A 1 109 ? 4.897 2.520 23.337 1.00 53.94 109 GLU A O 1
ATOM 903 N N . ASN A 1 110 ? 5.825 4.344 22.443 1.00 51.16 110 ASN A N 1
ATOM 904 C CA . ASN A 1 110 ? 5.410 5.277 23.488 1.00 51.16 110 ASN A CA 1
ATOM 905 C C . ASN A 1 110 ? 4.091 6.016 23.199 1.00 51.16 110 ASN A C 1
ATOM 907 O O . ASN A 1 110 ? 3.629 6.774 24.058 1.00 51.16 110 ASN A O 1
ATOM 911 N N . GLU A 1 111 ? 3.460 5.811 22.040 1.00 58.28 111 GLU A N 1
ATOM 912 C CA . GLU A 1 111 ? 2.275 6.573 21.645 1.00 58.28 111 GLU A CA 1
ATOM 913 C C . GLU A 1 111 ? 0.995 5.718 21.585 1.00 58.28 111 GLU A C 1
ATOM 915 O O . GLU A 1 111 ? 0.733 4.983 20.643 1.00 58.28 111 GLU A O 1
ATOM 920 N N . ARG A 1 112 ? 0.138 5.943 22.595 1.00 62.69 112 ARG A N 1
ATOM 921 C CA . ARG A 1 112 ? -1.292 5.577 22.711 1.00 62.69 112 ARG A CA 1
ATOM 922 C C . ARG A 1 112 ? -1.626 4.117 23.070 1.00 62.69 112 ARG A C 1
ATOM 924 O O . ARG A 1 112 ? -1.305 3.161 22.381 1.00 62.69 112 ARG A O 1
ATOM 931 N N . ASN A 1 113 ? -2.442 3.972 24.119 1.00 75.56 113 ASN A N 1
ATOM 932 C CA . ASN A 1 113 ? -3.188 2.745 24.423 1.00 75.56 113 ASN A CA 1
ATOM 933 C C . ASN A 1 113 ? -4.323 2.556 23.400 1.00 75.56 113 ASN A C 1
ATOM 935 O O . ASN A 1 113 ? -5.476 2.854 23.709 1.00 75.56 113 ASN A O 1
ATOM 939 N N . ILE A 1 114 ? -4.005 2.106 22.188 1.00 84.06 114 ILE A N 1
ATOM 940 C CA . ILE A 1 114 ? -5.010 1.857 21.146 1.00 84.06 114 ILE A CA 1
ATOM 941 C C . ILE A 1 114 ? -5.507 0.423 21.274 1.00 84.06 114 ILE A C 1
ATOM 943 O O . ILE A 1 114 ? -4.725 -0.531 21.307 1.00 84.06 114 ILE A O 1
ATOM 947 N N . SER A 1 115 ? -6.826 0.266 21.339 1.00 91.25 115 SER A N 1
ATOM 948 C CA . SER A 1 115 ? -7.453 -1.053 21.437 1.00 91.25 115 SER A CA 1
ATOM 949 C C . SER A 1 115 ? -7.855 -1.580 20.063 1.00 91.25 115 SER A C 1
ATOM 951 O O . SER A 1 115 ? -8.304 -0.830 19.200 1.00 91.25 115 SER A O 1
ATOM 953 N N . ILE A 1 116 ? -7.741 -2.894 19.852 1.00 93.88 116 ILE A N 1
ATOM 954 C CA . ILE A 1 116 ? -8.278 -3.538 18.642 1.00 93.88 116 ILE A CA 1
ATOM 955 C C . ILE A 1 116 ? -9.769 -3.189 18.508 1.00 93.88 116 ILE A C 1
ATOM 957 O O . ILE A 1 116 ? -10.527 -3.305 19.471 1.00 93.88 116 ILE A O 1
ATOM 961 N N . GLY A 1 117 ? -10.183 -2.776 17.309 1.00 95.50 117 GLY A N 1
ATOM 962 C CA . GLY A 1 117 ? -11.542 -2.314 17.016 1.00 95.50 117 GLY A CA 1
ATOM 963 C C . GLY A 1 117 ? -11.738 -0.799 17.140 1.00 95.50 117 GLY A C 1
ATOM 964 O O . GLY A 1 117 ? -12.776 -0.288 16.718 1.00 95.50 117 GLY A O 1
ATOM 965 N N . GLU A 1 118 ? -10.762 -0.067 17.676 1.00 94.69 118 GLU A N 1
ATOM 966 C CA . GLU A 1 118 ? -10.812 1.391 17.761 1.00 94.69 118 GLU A CA 1
ATOM 967 C C . GLU A 1 118 ? -10.642 2.034 16.378 1.00 94.69 118 GLU A C 1
ATOM 969 O O . GLU A 1 118 ? -9.858 1.571 15.548 1.00 94.69 118 GLU A O 1
ATOM 974 N N . THR A 1 119 ? -11.398 3.100 16.113 1.00 95.81 119 THR A N 1
ATOM 975 C CA . THR A 1 119 ? -11.234 3.885 14.884 1.00 95.81 119 THR A CA 1
ATOM 976 C C . THR A 1 119 ? -10.120 4.896 15.086 1.00 95.81 119 THR A C 1
ATOM 978 O O . THR A 1 119 ? -10.206 5.734 15.982 1.00 95.81 119 THR A O 1
ATOM 981 N N . ILE A 1 120 ? -9.106 4.844 14.229 1.00 91.75 120 ILE A N 1
ATOM 982 C CA . ILE A 1 120 ? -7.983 5.777 14.243 1.00 91.75 120 ILE A CA 1
ATOM 983 C C . ILE A 1 120 ? -7.853 6.463 12.885 1.00 91.75 120 ILE A C 1
ATOM 985 O O . ILE A 1 120 ? -8.235 5.909 11.851 1.00 91.75 120 ILE A O 1
ATOM 989 N N . THR A 1 121 ? -7.309 7.675 12.899 1.00 91.06 121 THR A N 1
ATOM 990 C CA . THR A 1 121 ? -6.943 8.424 11.696 1.00 91.06 121 THR A CA 1
ATOM 991 C C . THR A 1 121 ? -5.436 8.602 11.692 1.00 91.06 121 THR A C 1
ATOM 993 O O . THR A 1 121 ? -4.875 9.031 12.701 1.00 91.06 121 THR A O 1
ATOM 996 N N . LEU A 1 122 ? -4.813 8.251 10.571 1.00 88.50 122 LEU A N 1
ATOM 997 C CA . LEU A 1 122 ? -3.382 8.381 10.327 1.00 88.50 122 LEU A CA 1
ATOM 998 C C . LEU A 1 122 ? -3.159 9.416 9.227 1.00 88.50 122 LEU A C 1
ATOM 1000 O O . LEU A 1 122 ? -3.870 9.408 8.217 1.00 88.50 122 LEU A O 1
ATOM 1004 N N . ASP A 1 123 ? -2.174 10.282 9.420 1.00 88.19 123 ASP A N 1
ATOM 1005 C CA . ASP A 1 123 ? -1.701 11.184 8.377 1.00 88.19 123 ASP A CA 1
ATOM 1006 C C . ASP A 1 123 ? -0.798 10.402 7.420 1.00 88.19 123 ASP A C 1
ATOM 1008 O O . ASP A 1 123 ? 0.044 9.609 7.836 1.00 88.19 123 ASP A O 1
ATOM 1012 N N . VAL A 1 124 ? -1.001 10.586 6.118 1.00 89.56 124 VAL A N 1
ATOM 1013 C CA . VAL A 1 124 ? -0.294 9.830 5.082 1.00 89.56 124 VAL A CA 1
ATOM 1014 C C . VAL A 1 124 ? 0.676 10.753 4.364 1.00 89.56 124 VAL A C 1
ATOM 1016 O O . VAL A 1 124 ? 0.257 11.658 3.641 1.00 89.56 124 VAL A O 1
ATOM 1019 N N . MET A 1 125 ? 1.977 10.496 4.507 1.00 88.19 125 MET A N 1
ATOM 1020 C CA . MET A 1 125 ? 2.987 11.130 3.655 1.00 88.19 125 MET A CA 1
ATOM 1021 C C . MET A 1 125 ? 3.149 10.357 2.350 1.00 88.19 125 MET A C 1
ATOM 1023 O O . MET A 1 125 ? 3.245 10.953 1.274 1.00 88.19 125 MET A O 1
ATOM 1027 N N . ARG A 1 126 ? 3.194 9.024 2.442 1.00 90.38 126 ARG A N 1
ATOM 1028 C CA . ARG A 1 126 ? 3.403 8.142 1.294 1.00 90.38 126 ARG A CA 1
ATOM 1029 C C . ARG A 1 126 ? 2.863 6.744 1.575 1.00 90.38 126 ARG A C 1
ATOM 1031 O O . ARG A 1 126 ? 2.875 6.288 2.713 1.00 90.38 126 ARG A O 1
ATOM 1038 N N . TYR A 1 127 ? 2.422 6.059 0.524 1.00 93.12 127 TYR A N 1
ATOM 1039 C CA . TYR A 1 127 ? 2.192 4.619 0.571 1.00 93.12 127 TYR A CA 1
ATOM 1040 C C . TYR A 1 127 ? 3.405 3.909 -0.013 1.00 93.12 127 TYR A C 1
ATOM 1042 O O . TYR A 1 127 ? 3.729 4.128 -1.179 1.00 93.12 127 TYR A O 1
ATOM 1050 N N . ASP A 1 128 ? 4.031 3.035 0.757 1.00 91.56 128 ASP A N 1
ATOM 1051 C CA . ASP A 1 128 ? 5.189 2.258 0.332 1.00 91.56 128 ASP A CA 1
ATOM 1052 C C . ASP A 1 128 ? 4.746 0.829 0.022 1.00 91.56 128 ASP A C 1
ATOM 1054 O O . ASP A 1 128 ? 4.018 0.198 0.795 1.00 91.56 128 ASP A O 1
ATOM 1058 N N . LEU A 1 129 ? 5.164 0.311 -1.133 1.00 91.38 129 LEU A N 1
ATOM 1059 C CA . LEU A 1 129 ? 4.931 -1.080 -1.486 1.00 91.38 129 LEU A CA 1
ATOM 1060 C C . LEU A 1 129 ? 5.830 -1.970 -0.626 1.00 91.38 129 LEU A C 1
ATOM 1062 O O . LEU A 1 129 ? 7.057 -1.871 -0.664 1.00 91.38 129 LEU A O 1
ATOM 1066 N N . VAL A 1 130 ? 5.203 -2.858 0.141 1.00 88.56 130 VAL A N 1
ATOM 1067 C CA . VAL A 1 130 ? 5.902 -3.804 1.020 1.00 88.56 130 VAL A CA 1
ATOM 1068 C C . VAL A 1 130 ? 6.002 -5.177 0.392 1.00 88.56 130 VAL A C 1
ATOM 1070 O O . VAL A 1 130 ? 7.033 -5.832 0.526 1.00 88.56 130 VAL A O 1
ATOM 1073 N N . ALA A 1 131 ? 4.916 -5.629 -0.234 1.00 87.19 131 ALA A N 1
ATOM 1074 C CA . ALA A 1 131 ? 4.847 -6.933 -0.872 1.00 87.19 131 ALA A CA 1
ATOM 1075 C C . ALA A 1 131 ? 3.706 -7.024 -1.886 1.00 87.19 131 ALA A C 1
ATOM 1077 O O . ALA A 1 131 ? 2.758 -6.233 -1.818 1.00 87.19 131 ALA A O 1
ATOM 1078 N N . TYR A 1 132 ? 3.765 -8.008 -2.790 1.00 88.94 132 TYR A N 1
ATOM 1079 C CA . TYR A 1 132 ? 2.660 -8.305 -3.701 1.00 88.94 132 TYR A CA 1
ATOM 1080 C C . TYR A 1 132 ? 2.608 -9.771 -4.166 1.00 88.94 132 TYR A C 1
ATOM 1082 O O . TYR A 1 132 ? 3.636 -10.435 -4.266 1.00 88.94 132 TYR A O 1
ATOM 1090 N N . ASN A 1 133 ? 1.409 -10.239 -4.527 1.00 85.50 133 ASN A N 1
ATOM 1091 C CA . ASN A 1 133 ? 1.156 -11.516 -5.208 1.00 85.50 133 ASN A CA 1
ATOM 1092 C C . ASN A 1 133 ? 0.493 -11.287 -6.577 1.00 85.50 133 ASN A C 1
ATOM 1094 O O . ASN A 1 133 ? -0.408 -10.416 -6.669 1.00 85.50 133 ASN A O 1
#

Sequence (133 aa):
MRLYVERVEVGAVYEGIIYDFWVYARTEDGKRIKIFDDNKFNLTNKIASYLDALLFIFDTPNIHTEESITGVYVGEICVRDWAHISIDIQNKYHAISTNSGTFLFDFEENERNISIGETITLDVMRYDLVAYN

pLDDT: mean 85.48, std 12.55, range [46.16, 97.94]

Radius of gyration: 14.93 Å; chains: 1; bounding box: 38×34×41 Å

Foldseek 3Di:
DKKAFADKAQDDDDPNDGQWIWTWIAFPVGDTFIEIEGPQPPCHVRHRHMKDFAKAFDDDPPDDAPDKDKFFWAAWDQPDPFDRFDDDRDDTWTWGQDPRGIYTYHDDPPDDPDDGRDIDMDGGPHIYTGGID

Organism: NCBI:txid652876

Secondary structure (DSSP, 8-state):
-EEEEEEEEEEEEETTEEEEEEEEEEETTS-EEEEEEETTS-GGGGTT-EEEEEEEEE--TT---SEEEEEEEEEEEE--S-SSB-S-TT-EEEEEEETTEEEEE---TTS--PPTT-EEEEEESEEEEEEE-